Protein AF-A0A2N3HRX7-F1 (afdb_monomer_lite)

Radius of gyration: 13.6 Å; chains: 1; bounding box: 33×21×34 Å

Foldseek 3Di:
DCVPQVVVCVVQQWPQGSDDDPPRFPFDWDWDDDVVDIDTQFTAASNRTQDHPHDGDPVDDHDDTDHDD

Structure (mmCIF, N/CA/C/O backbone):
data_AF-A0A2N3HRX7-F1
#
_entry.id   AF-A0A2N3HRX7-F1
#
loop_
_atom_site.group_PDB
_atom_site.id
_atom_site.type_symbol
_atom_site.label_atom_id
_atom_site.label_alt_id
_atom_site.label_comp_id
_atom_site.label_asym_id
_atom_site.label_entity_id
_atom_site.label_seq_id
_atom_site.pdbx_PDB_ins_code
_atom_site.Cartn_x
_atom_site.Cartn_y
_atom_site.Cartn_z
_atom_site.occupancy
_atom_site.B_iso_or_equiv
_atom_site.auth_seq_id
_atom_site.auth_comp_id
_atom_site.auth_asym_id
_atom_site.auth_atom_id
_atom_site.pdbx_PDB_model_num
ATOM 1 N N . MET A 1 1 ? 10.496 5.126 5.041 1.00 58.84 1 MET A N 1
ATOM 2 C CA . MET A 1 1 ? 9.152 4.520 5.169 1.00 58.84 1 MET A CA 1
ATOM 3 C C . MET A 1 1 ? 8.336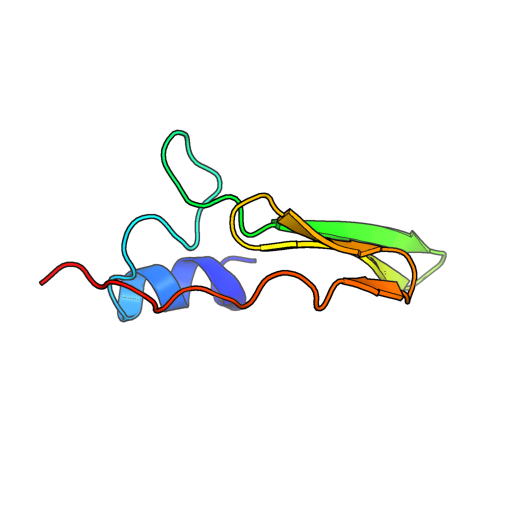 5.156 6.288 1.00 58.84 1 MET A C 1
ATOM 5 O O . MET A 1 1 ? 7.230 5.600 6.006 1.00 58.84 1 MET A O 1
ATOM 9 N N . GLU A 1 2 ? 8.873 5.285 7.508 1.00 62.06 2 GLU A N 1
ATOM 10 C CA . GLU A 1 2 ? 8.140 5.832 8.671 1.00 62.06 2 GLU A CA 1
ATOM 11 C C . GLU A 1 2 ? 7.408 7.148 8.408 1.00 62.06 2 GLU A C 1
ATOM 13 O O . GLU A 1 2 ? 6.195 7.207 8.580 1.00 62.06 2 GLU A O 1
ATOM 18 N N . LYS A 1 3 ? 8.102 8.150 7.860 1.00 70.19 3 LYS A N 1
ATOM 19 C CA . LYS A 1 3 ? 7.530 9.482 7.603 1.00 70.19 3 LYS A CA 1
ATOM 20 C C . LYS A 1 3 ? 6.347 9.511 6.621 1.00 70.19 3 LYS A C 1
ATOM 22 O O . LYS A 1 3 ? 5.638 10.507 6.585 1.00 70.19 3 LYS A O 1
ATOM 27 N N . ILE A 1 4 ? 6.157 8.470 5.803 1.00 75.94 4 ILE A N 1
ATOM 28 C CA . ILE A 1 4 ? 5.196 8.471 4.683 1.00 75.94 4 ILE A CA 1
ATOM 29 C C . ILE A 1 4 ? 3.941 7.650 5.005 1.00 75.94 4 ILE A C 1
ATOM 31 O O . ILE A 1 4 ? 2.859 8.001 4.552 1.00 75.94 4 ILE A O 1
ATOM 35 N N . CYS A 1 5 ? 4.065 6.572 5.784 1.00 76.62 5 CYS A N 1
ATOM 36 C CA . CYS A 1 5 ? 2.958 5.638 6.026 1.00 76.62 5 CYS A CA 1
ATOM 37 C C . CYS A 1 5 ? 2.628 5.503 7.518 1.00 76.62 5 CYS A C 1
ATOM 39 O O . CYS A 1 5 ? 1.491 5.738 7.925 1.00 76.62 5 CYS A O 1
ATOM 41 N N . HIS A 1 6 ? 3.639 5.212 8.342 1.00 81.69 6 HIS A N 1
ATOM 42 C CA . 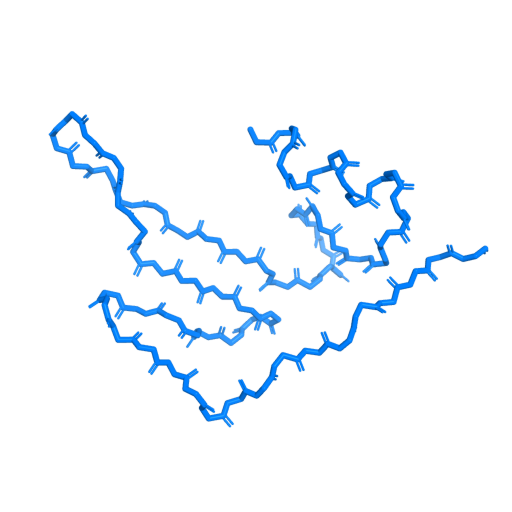HIS A 1 6 ? 3.466 5.027 9.784 1.00 81.69 6 HIS A CA 1
ATOM 43 C C . HIS A 1 6 ? 3.059 6.339 10.465 1.00 81.69 6 HIS A C 1
ATOM 45 O O . HIS A 1 6 ? 1.987 6.418 11.059 1.00 81.69 6 HIS A O 1
ATOM 51 N N . THR A 1 7 ? 3.845 7.403 10.286 1.00 85.00 7 THR A N 1
ATOM 52 C CA . THR A 1 7 ? 3.624 8.682 10.972 1.00 85.00 7 THR A CA 1
ATOM 53 C C . THR A 1 7 ? 2.250 9.304 10.672 1.00 85.00 7 THR A C 1
ATOM 55 O O . THR A 1 7 ? 1.575 9.693 11.622 1.00 85.00 7 THR A O 1
ATOM 58 N N . PRO A 1 8 ? 1.753 9.357 9.416 1.00 85.00 8 PRO A N 1
ATOM 59 C CA . PRO A 1 8 ? 0.391 9.832 9.168 1.00 85.00 8 PRO A CA 1
ATOM 60 C C . PRO A 1 8 ? -0.684 8.954 9.817 1.00 85.00 8 PRO A C 1
ATOM 62 O O . PRO A 1 8 ? -1.650 9.485 10.359 1.00 85.00 8 PRO A O 1
ATOM 65 N N . SER A 1 9 ? -0.527 7.624 9.793 1.00 84.50 9 SER A N 1
ATOM 66 C CA . SER A 1 9 ? -1.509 6.722 10.410 1.00 84.50 9 SER A CA 1
ATOM 67 C C . SER A 1 9 ? -1.606 6.901 11.925 1.00 84.50 9 SER A C 1
ATOM 69 O O . SER A 1 9 ? -2.705 6.841 12.464 1.00 84.50 9 SER A O 1
ATOM 71 N N . GLU A 1 10 ? -0.491 7.199 12.593 1.00 87.75 10 GLU A N 1
ATOM 72 C CA . GLU A 1 10 ? -0.452 7.481 14.030 1.00 87.75 10 GLU A CA 1
ATOM 73 C C . GLU A 1 10 ? -1.021 8.866 14.356 1.00 87.75 10 GLU A C 1
ATOM 75 O O . GLU A 1 10 ? -1.881 8.977 15.225 1.00 87.75 10 GLU A O 1
ATOM 80 N N . ILE A 1 11 ? -0.595 9.914 13.634 1.00 88.75 11 ILE A N 1
ATOM 81 C CA . ILE A 1 11 ? -1.053 11.299 13.857 1.00 88.75 11 ILE A CA 1
ATOM 82 C C . ILE A 1 11 ? -2.566 11.414 13.683 1.00 88.75 11 ILE A C 1
ATOM 84 O O . ILE A 1 11 ? -3.236 12.049 14.493 1.00 88.75 11 ILE A O 1
ATOM 88 N N . PHE A 1 12 ? -3.101 10.820 12.617 1.00 90.06 12 PHE A N 1
ATOM 89 C CA . PHE A 1 12 ? -4.531 10.873 12.334 1.00 90.06 12 PHE A CA 1
ATOM 90 C C . PHE A 1 12 ? -5.312 9.739 12.999 1.00 90.06 12 PHE A C 1
ATOM 92 O O . PHE A 1 12 ? -6.529 9.724 12.869 1.00 90.06 12 PHE A O 1
ATOM 99 N N . GLN A 1 13 ? -4.647 8.807 13.692 1.00 90.81 13 GLN A N 1
ATOM 100 C CA . GLN A 1 13 ? -5.269 7.631 14.312 1.00 90.81 13 GLN A CA 1
ATOM 101 C C . GLN A 1 13 ? -6.099 6.811 13.308 1.00 90.81 13 GLN A C 1
ATOM 103 O O . GLN A 1 13 ? -7.239 6.425 13.564 1.00 90.81 13 GLN A O 1
ATOM 108 N N . VAL A 1 14 ? -5.537 6.570 12.118 1.00 89.94 14 VAL A N 1
ATOM 109 C CA . VAL A 1 14 ? -6.195 5.800 11.054 1.00 89.94 14 VAL A CA 1
ATOM 110 C C . VAL A 1 14 ? -6.317 4.343 11.483 1.00 89.94 14 VAL A C 1
ATOM 112 O O . VAL A 1 14 ? -5.318 3.660 11.712 1.00 89.94 14 VAL A O 1
ATOM 115 N N . GLU A 1 15 ? -7.544 3.835 11.520 1.00 90.88 15 GLU A N 1
ATOM 116 C CA . GLU A 1 15 ? -7.815 2.481 11.985 1.00 90.88 15 GLU A CA 1
ATOM 117 C C . GLU A 1 15 ? -7.212 1.438 11.025 1.00 90.88 15 GLU A C 1
ATOM 119 O O . GLU A 1 15 ? -7.512 1.423 9.825 1.00 90.88 15 GLU A O 1
ATOM 124 N N . LYS A 1 16 ? -6.400 0.516 11.567 1.00 91.25 16 LYS A N 1
ATOM 125 C CA . LYS A 1 16 ? -5.902 -0.692 10.873 1.00 91.25 16 LYS A CA 1
ATOM 126 C C . LYS A 1 16 ? -5.185 -0.425 9.540 1.00 91.25 16 LYS A C 1
ATOM 128 O O . LYS A 1 16 ? -5.206 -1.271 8.642 1.00 91.25 16 LYS A O 1
ATOM 133 N N . ARG A 1 17 ? -4.535 0.731 9.393 1.00 92.12 17 ARG A N 1
ATOM 134 C CA . ARG A 1 17 ? -3.719 1.096 8.220 1.00 92.12 17 ARG A CA 1
ATOM 135 C C . ARG A 1 17 ? -2.363 1.627 8.658 1.00 92.12 17 ARG A C 1
ATOM 137 O O . ARG A 1 17 ? -2.108 1.808 9.841 1.00 92.12 17 ARG A O 1
ATOM 144 N N . GLY A 1 18 ? -1.467 1.823 7.699 1.00 88.38 18 GLY A N 1
ATOM 145 C CA . GLY A 1 18 ? -0.142 2.375 7.961 1.00 88.38 18 GLY A CA 1
ATOM 146 C C . GLY A 1 18 ? 0.920 1.339 8.310 1.00 88.38 18 GLY A C 1
ATOM 147 O O . GLY A 1 18 ? 2.088 1.611 8.091 1.00 88.38 18 GLY A O 1
ATOM 148 N N . PHE A 1 19 ? 0.559 0.141 8.784 1.00 91.75 19 PHE A N 1
ATOM 149 C CA . PHE A 1 19 ? 1.503 -0.903 9.211 1.00 91.75 19 PHE A CA 1
ATOM 150 C C . PHE A 1 19 ? 1.227 -2.257 8.552 1.00 91.75 19 PHE A C 1
ATOM 152 O O . PHE A 1 19 ? 0.076 -2.635 8.346 1.00 91.75 19 PHE A O 1
ATOM 159 N N . ILE A 1 20 ? 2.286 -3.038 8.311 1.00 91.44 20 ILE A N 1
ATOM 160 C CA . ILE A 1 20 ? 2.171 -4.435 7.872 1.00 91.44 20 ILE A CA 1
ATOM 161 C C . ILE A 1 20 ? 1.994 -5.314 9.114 1.00 91.44 20 ILE A C 1
ATOM 163 O O . ILE A 1 20 ? 2.965 -5.696 9.765 1.00 91.44 20 ILE A O 1
ATOM 167 N N . ARG A 1 21 ? 0.739 -5.587 9.484 1.00 91.31 21 ARG A N 1
ATOM 168 C CA . ARG A 1 21 ? 0.369 -6.386 10.665 1.00 91.31 21 ARG A CA 1
ATOM 169 C C . ARG A 1 21 ? -0.844 -7.264 10.367 1.00 91.31 21 ARG A C 1
ATOM 171 O O . ARG A 1 21 ? -1.684 -6.932 9.532 1.00 91.31 21 ARG A O 1
ATOM 178 N N . LYS A 1 22 ? -0.965 -8.393 11.070 1.00 89.62 22 LYS A N 1
ATOM 179 C CA . LYS A 1 22 ? -2.149 -9.256 10.956 1.00 89.62 22 LYS A CA 1
ATOM 180 C C . LYS A 1 22 ? -3.402 -8.471 11.371 1.00 89.62 22 LYS A C 1
ATOM 182 O O . LYS A 1 22 ? -3.408 -7.841 12.422 1.00 89.62 22 LYS A O 1
ATOM 187 N N . GLY A 1 23 ? -4.452 -8.537 10.550 1.00 91.06 23 GLY A N 1
ATOM 188 C CA . GLY A 1 23 ? -5.720 -7.835 10.785 1.00 91.06 23 GLY A CA 1
ATOM 189 C C . GLY A 1 23 ? -5.775 -6.394 10.263 1.00 91.06 23 GLY A C 1
ATOM 190 O O . GLY A 1 23 ? -6.808 -5.751 10.428 1.00 91.06 23 GLY A O 1
ATOM 191 N N . TYR A 1 24 ? -4.703 -5.892 9.637 1.00 94.06 24 TYR A N 1
ATOM 192 C CA . TYR A 1 24 ? -4.683 -4.584 8.975 1.00 94.06 24 TYR A CA 1
ATOM 193 C C . TYR A 1 24 ? -5.087 -4.700 7.502 1.00 94.06 24 TYR A C 1
ATOM 195 O O . TYR A 1 24 ? -5.000 -5.776 6.903 1.00 94.06 24 TYR A O 1
ATOM 203 N N . TYR A 1 25 ? -5.531 -3.589 6.911 1.00 92.69 25 TYR A N 1
ATOM 204 C CA . TYR A 1 25 ? -5.804 -3.536 5.479 1.00 92.69 25 TYR A CA 1
ATOM 205 C C . TYR A 1 25 ? -4.517 -3.755 4.681 1.00 92.69 25 TYR A C 1
ATOM 207 O O . TYR A 1 25 ? -3.462 -3.204 4.996 1.00 92.69 25 TYR A O 1
ATOM 215 N N . ALA A 1 26 ? -4.616 -4.556 3.621 1.00 92.25 26 ALA A N 1
ATOM 216 C CA . ALA A 1 26 ? -3.508 -4.822 2.712 1.00 92.25 26 ALA A CA 1
ATOM 217 C C . ALA A 1 26 ? -3.348 -3.679 1.696 1.00 92.25 26 ALA A C 1
ATOM 219 O O . ALA A 1 26 ? -3.647 -3.839 0.511 1.00 92.25 26 ALA A O 1
ATOM 220 N N . ASP A 1 27 ? -2.896 -2.527 2.189 1.00 91.00 27 ASP A N 1
ATOM 221 C CA . ASP A 1 27 ? -2.446 -1.403 1.370 1.00 91.00 27 ASP A CA 1
ATOM 222 C C . ASP A 1 27 ? -0.930 -1.503 1.204 1.00 91.00 27 ASP A C 1
ATOM 224 O O . ASP A 1 27 ? -0.165 -1.187 2.117 1.00 91.00 27 ASP A O 1
ATOM 228 N N . LEU A 1 28 ? -0.491 -2.028 0.063 1.00 93.50 28 LEU A N 1
ATOM 229 C CA . LEU A 1 28 ? 0.902 -2.415 -0.154 1.00 93.50 28 LEU A CA 1
ATOM 230 C C . LEU A 1 28 ? 1.386 -1.919 -1.510 1.00 93.50 28 LEU A C 1
ATOM 232 O O . LEU A 1 28 ? 0.664 -1.986 -2.501 1.00 93.50 28 LEU A O 1
ATOM 236 N N . VAL A 1 29 ? 2.643 -1.488 -1.564 1.00 93.88 29 VAL A N 1
ATOM 237 C CA . VAL A 1 29 ? 3.323 -1.126 -2.810 1.00 93.88 29 VAL A CA 1
ATOM 238 C C . VAL A 1 29 ? 4.561 -2.001 -2.943 1.00 93.88 29 VAL A C 1
ATOM 240 O O . VAL A 1 29 ? 5.409 -2.018 -2.051 1.00 93.88 29 VAL A O 1
ATOM 243 N N . LEU A 1 30 ? 4.657 -2.734 -4.051 1.00 92.81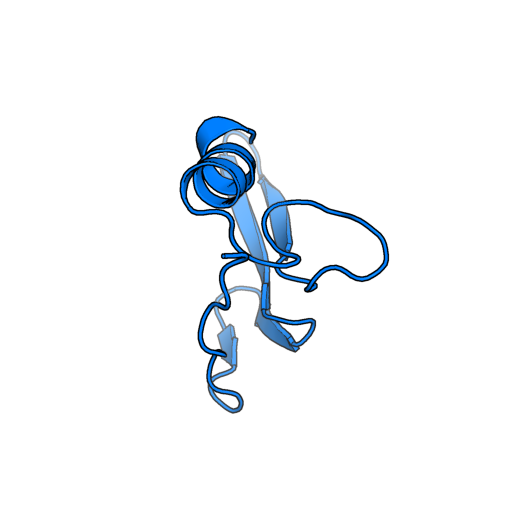 30 LEU A N 1
ATOM 244 C CA . LEU A 1 30 ? 5.850 -3.482 -4.427 1.00 92.81 30 LEU A CA 1
ATOM 245 C C . LEU A 1 30 ? 6.698 -2.629 -5.362 1.00 92.81 30 LEU A C 1
ATOM 247 O O . LEU A 1 30 ? 6.216 -2.127 -6.380 1.00 92.81 30 LEU A O 1
ATOM 251 N N . LEU A 1 31 ? 7.969 -2.486 -5.005 1.00 92.19 31 LEU A N 1
ATOM 252 C CA . LEU A 1 31 ? 8.966 -1.794 -5.805 1.00 92.19 31 LEU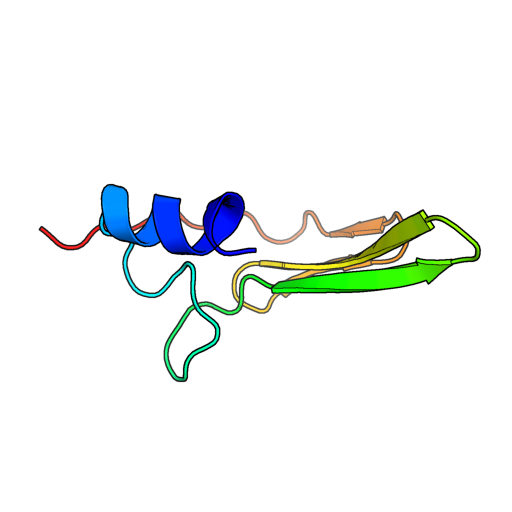 A CA 1
ATOM 253 C C . LEU A 1 31 ? 9.850 -2.823 -6.501 1.00 92.19 31 LEU A C 1
ATOM 255 O O . LEU A 1 31 ? 10.246 -3.820 -5.900 1.00 92.19 31 LEU A O 1
ATOM 259 N N . LYS A 1 32 ? 10.171 -2.552 -7.760 1.00 90.44 32 LYS A N 1
ATOM 260 C CA . LYS A 1 32 ? 11.191 -3.258 -8.520 1.00 90.44 32 LYS A CA 1
ATOM 261 C C . LYS A 1 32 ? 12.440 -2.391 -8.569 1.00 90.44 32 LYS A C 1
ATOM 263 O O . LYS A 1 32 ? 12.365 -1.203 -8.891 1.00 90.44 32 LYS A O 1
ATOM 268 N N . GLU A 1 33 ? 13.566 -2.994 -8.221 1.00 90.62 33 GLU A N 1
ATOM 269 C CA . GLU A 1 33 ? 14.881 -2.385 -8.376 1.00 90.62 33 GLU A CA 1
ATOM 270 C C . GLU A 1 33 ? 15.286 -2.427 -9.855 1.00 90.62 33 GLU A C 1
ATOM 272 O O . GLU A 1 33 ? 15.236 -3.477 -10.499 1.00 90.62 33 GLU A O 1
ATOM 277 N N . GLU A 1 34 ? 15.658 -1.273 -10.396 1.00 85.25 34 GLU A N 1
ATOM 278 C CA . GLU A 1 34 ? 16.290 -1.123 -11.703 1.00 85.25 34 GLU A CA 1
ATOM 279 C C . GLU A 1 34 ? 17.621 -0.385 -11.513 1.00 85.25 34 GLU A C 1
ATOM 281 O O . GLU A 1 34 ? 17.846 0.269 -10.492 1.00 85.25 34 GLU A O 1
ATOM 286 N N . THR A 1 35 ? 18.549 -0.509 -12.463 1.00 82.94 35 THR A N 1
ATOM 287 C CA . THR A 1 35 ? 19.893 0.063 -12.315 1.00 82.94 35 THR A CA 1
ATOM 288 C C . THR A 1 35 ? 19.793 1.572 -12.046 1.00 82.94 35 THR A C 1
ATOM 290 O O . THR A 1 35 ? 19.417 2.341 -12.927 1.00 82.94 35 THR A O 1
ATOM 293 N N . PHE A 1 36 ? 20.126 1.982 -10.816 1.00 75.25 36 PHE A N 1
ATOM 294 C CA . PHE A 1 36 ? 20.072 3.354 -10.286 1.00 75.25 36 PHE A CA 1
ATOM 295 C C . PHE A 1 36 ? 18.684 3.958 -9.977 1.00 75.25 36 PHE A C 1
ATOM 297 O O . PHE A 1 36 ? 18.639 5.120 -9.568 1.00 75.25 36 PHE A O 1
ATOM 304 N N . GLN A 1 37 ? 17.563 3.230 -10.111 1.00 85.62 37 GLN A N 1
ATOM 305 C CA . GLN A 1 37 ? 16.214 3.744 -9.793 1.00 85.62 37 GLN A CA 1
ATOM 306 C C . GLN A 1 37 ? 15.261 2.656 -9.265 1.00 85.62 37 GLN A C 1
ATOM 308 O O . GLN A 1 37 ? 15.436 1.470 -9.518 1.00 85.62 37 GLN A O 1
ATOM 313 N N . TYR A 1 38 ? 14.205 3.066 -8.556 1.00 87.06 38 TYR A N 1
ATOM 314 C CA . TYR A 1 38 ? 13.104 2.178 -8.171 1.00 87.06 38 TYR A CA 1
ATOM 315 C C . TYR A 1 38 ? 11.862 2.501 -8.991 1.00 87.06 38 TYR A C 1
ATOM 317 O O . TYR A 1 38 ? 11.493 3.667 -9.136 1.00 87.06 38 TYR A O 1
ATOM 325 N N . LYS A 1 39 ? 11.175 1.462 -9.462 1.00 89.88 39 LYS A N 1
ATOM 326 C CA . LYS A 1 39 ? 9.884 1.583 -10.139 1.00 89.88 39 LYS A CA 1
ATOM 327 C C . LYS A 1 39 ? 8.806 0.879 -9.328 1.00 89.88 39 LYS A C 1
ATOM 329 O O . LYS A 1 39 ? 9.040 -0.194 -8.778 1.00 89.88 39 LYS A O 1
ATOM 334 N N . VAL A 1 40 ? 7.609 1.457 -9.268 1.00 91.62 40 VAL A N 1
ATOM 335 C CA . VAL A 1 40 ? 6.442 0.745 -8.734 1.00 91.62 40 VAL A CA 1
ATOM 336 C C . VAL A 1 40 ? 6.090 -0.395 -9.690 1.00 91.62 40 VAL A C 1
ATOM 338 O O . VAL A 1 40 ? 5.766 -0.149 -10.850 1.00 91.62 40 VAL A O 1
ATOM 341 N N . ASP A 1 41 ? 6.164 -1.635 -9.207 1.00 94.19 41 ASP A N 1
ATOM 342 C CA . ASP A 1 41 ? 5.749 -2.828 -9.955 1.00 94.19 41 ASP A CA 1
ATOM 343 C C . ASP A 1 41 ? 4.247 -3.058 -9.773 1.00 94.19 41 ASP A C 1
ATOM 345 O O . ASP A 1 41 ? 3.498 -3.177 -10.747 1.00 94.19 41 ASP A O 1
ATOM 349 N N . LYS A 1 42 ? 3.794 -3.074 -8.511 1.00 96.12 42 LYS A N 1
ATOM 350 C CA . LYS A 1 42 ? 2.408 -3.385 -8.143 1.00 96.12 42 LYS A CA 1
ATOM 351 C C . LYS A 1 42 ? 1.926 -2.547 -6.972 1.00 96.12 42 LYS A C 1
ATOM 353 O O . LYS A 1 42 ? 2.676 -2.313 -6.026 1.00 96.12 42 LYS A O 1
ATOM 358 N N . THR A 1 43 ? 0.644 -2.202 -6.998 1.00 95.50 43 THR A N 1
ATOM 359 C CA . THR A 1 43 ? -0.045 -1.564 -5.871 1.00 95.50 43 THR A CA 1
ATOM 360 C C . THR A 1 43 ? -1.284 -2.363 -5.511 1.00 95.50 43 THR A C 1
ATOM 362 O O . THR A 1 43 ? -2.133 -2.632 -6.362 1.00 95.50 43 THR A O 1
ATOM 365 N N . PHE A 1 44 ? -1.396 -2.710 -4.234 1.00 95.25 44 PHE A N 1
ATOM 366 C CA . PHE A 1 44 ? -2.565 -3.333 -3.640 1.00 95.25 44 PHE A CA 1
ATOM 367 C C . PHE A 1 44 ? -3.291 -2.317 -2.766 1.00 95.25 44 PHE A C 1
ATOM 369 O O . PHE A 1 44 ? -2.661 -1.639 -1.956 1.00 95.25 44 PHE A O 1
ATOM 376 N N . VAL A 1 45 ? -4.610 -2.231 -2.918 1.00 94.88 45 VAL A N 1
ATOM 377 C CA . VAL A 1 45 ? -5.485 -1.391 -2.095 1.00 94.88 45 VAL A CA 1
ATOM 378 C C . VAL A 1 45 ? -6.533 -2.297 -1.472 1.00 94.88 45 VAL A C 1
ATOM 380 O O . VAL A 1 45 ? -7.314 -2.927 -2.184 1.00 94.88 45 VAL A O 1
ATOM 383 N N . ASN A 1 46 ? -6.544 -2.408 -0.143 1.00 92.12 46 ASN A N 1
ATOM 384 C CA . ASN A 1 46 ? -7.383 -3.373 0.579 1.00 92.12 46 ASN A CA 1
ATOM 385 C C . ASN A 1 46 ? -7.250 -4.825 0.054 1.00 92.12 46 ASN A C 1
ATOM 387 O O . ASN A 1 46 ? -8.226 -5.575 0.040 1.00 92.12 46 ASN A O 1
ATOM 391 N N . GLY A 1 47 ? -6.064 -5.214 -0.425 1.00 91.56 47 GLY A N 1
ATOM 392 C CA . GLY A 1 47 ? -5.791 -6.537 -1.003 1.00 91.56 47 GLY A CA 1
ATOM 393 C C . GLY A 1 47 ? -6.198 -6.718 -2.471 1.00 91.56 47 GLY A C 1
ATOM 394 O O . GLY A 1 47 ? -5.917 -7.764 -3.051 1.00 91.56 47 GLY A O 1
ATOM 395 N N . HIS A 1 48 ? -6.819 -5.722 -3.103 1.00 95.00 48 HIS A N 1
ATOM 396 C CA . HIS A 1 48 ? -7.094 -5.725 -4.539 1.00 95.00 48 HIS A CA 1
ATOM 397 C C . HIS A 1 48 ? -5.897 -5.170 -5.320 1.00 95.00 48 HIS A C 1
ATOM 399 O O . HIS A 1 48 ? -5.396 -4.102 -4.973 1.00 95.00 48 HIS A O 1
ATOM 405 N N . LEU A 1 49 ? -5.448 -5.876 -6.364 1.00 95.81 49 LEU A N 1
ATOM 406 C CA . LEU A 1 49 ? -4.385 -5.418 -7.263 1.00 95.81 49 LEU A CA 1
ATOM 407 C C . LEU A 1 49 ? -4.906 -4.272 -8.140 1.00 95.81 49 LEU A C 1
ATOM 409 O O . LEU A 1 49 ? -5.476 -4.510 -9.196 1.00 95.81 49 LEU A O 1
ATOM 413 N N . ALA A 1 50 ? -4.703 -3.041 -7.682 1.00 96.19 50 ALA A N 1
ATOM 414 C CA . ALA A 1 50 ? -5.198 -1.832 -8.337 1.00 96.19 50 ALA A CA 1
ATOM 415 C C . ALA A 1 50 ? -4.251 -1.321 -9.435 1.00 96.19 50 ALA A C 1
ATOM 417 O O . ALA A 1 50 ? -4.663 -0.575 -10.318 1.00 96.19 50 ALA A O 1
ATOM 418 N N . TYR A 1 51 ? -2.972 -1.697 -9.376 1.00 96.06 51 TYR A N 1
ATOM 419 C CA . TYR A 1 51 ? -1.979 -1.335 -10.383 1.00 96.06 51 TYR A CA 1
ATOM 420 C C . TYR A 1 51 ? -0.998 -2.477 -10.611 1.00 96.06 51 TYR A C 1
ATOM 422 O O . TYR A 1 51 ? -0.490 -3.055 -9.647 1.00 96.06 51 TYR A O 1
ATOM 430 N N . ASN A 1 52 ? -0.688 -2.759 -11.875 1.00 95.81 52 ASN A N 1
ATOM 431 C CA . ASN A 1 52 ? 0.326 -3.726 -12.272 1.00 95.81 52 ASN A CA 1
ATOM 432 C C . ASN A 1 52 ? 1.016 -3.277 -13.561 1.00 95.81 52 ASN A C 1
ATOM 434 O O . ASN A 1 52 ? 0.374 -3.211 -14.607 1.00 95.81 52 ASN A O 1
ATOM 438 N N . ASN A 1 53 ? 2.322 -3.006 -13.490 1.00 88.25 53 ASN A N 1
ATOM 439 C CA . ASN A 1 53 ? 3.162 -2.726 -14.657 1.0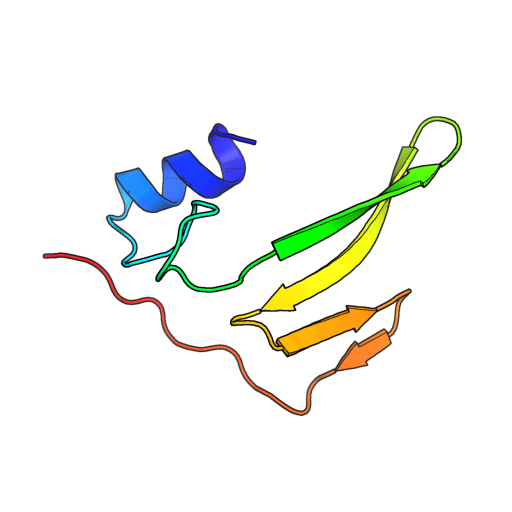0 88.25 53 ASN A CA 1
ATOM 440 C C . ASN A 1 53 ? 2.519 -1.745 -15.656 1.00 88.25 53 ASN A C 1
ATOM 442 O O . ASN A 1 53 ? 2.397 -2.047 -16.838 1.00 88.25 53 ASN A O 1
ATOM 446 N N . THR A 1 54 ? 2.128 -0.556 -15.182 1.00 90.44 54 THR A N 1
ATOM 447 C CA . THR A 1 54 ? 1.470 0.541 -15.936 1.00 90.44 54 THR A CA 1
ATOM 448 C C . THR A 1 54 ? -0.022 0.391 -16.235 1.00 90.44 54 THR A C 1
ATOM 450 O O . THR A 1 54 ? -0.631 1.358 -16.685 1.00 90.44 54 THR A O 1
ATOM 453 N N . VAL A 1 55 ? -0.638 -0.744 -15.907 1.00 95.19 55 VAL A N 1
ATOM 454 C CA . VAL A 1 55 ? -2.086 -0.953 -16.054 1.00 95.19 55 VAL A CA 1
ATOM 455 C C . VAL A 1 55 ? -2.792 -0.707 -14.723 1.00 95.19 55 VAL A C 1
ATOM 457 O O . VAL A 1 55 ? -2.402 -1.283 -13.705 1.00 95.19 55 VAL A O 1
ATOM 460 N N . PHE A 1 56 ? -3.832 0.128 -14.737 1.00 95.31 56 PHE A N 1
ATOM 461 C CA . PHE A 1 56 ? -4.722 0.359 -13.597 1.00 95.31 56 PHE A CA 1
ATOM 462 C C . PHE A 1 56 ? -5.975 -0.511 -13.703 1.00 95.31 56 PHE A C 1
ATOM 464 O O . PHE A 1 56 ? -6.554 -0.644 -14.781 1.00 95.31 56 PHE A O 1
ATOM 471 N N . ASP A 1 57 ? -6.399 -1.075 -12.576 1.00 95.19 57 ASP A N 1
ATOM 472 C CA . ASP A 1 57 ? -7.703 -1.717 -12.433 1.00 95.19 57 ASP A CA 1
ATOM 473 C C . ASP A 1 57 ? -8.665 -0.748 -11.734 1.00 95.19 57 ASP A C 1
ATOM 475 O O . ASP A 1 57 ? -8.525 -0.442 -10.549 1.00 95.19 57 ASP A O 1
ATOM 479 N N . GLU A 1 58 ? -9.639 -0.243 -12.490 1.00 92.94 58 GLU A N 1
ATOM 480 C CA . GLU A 1 58 ? -10.655 0.700 -12.007 1.00 92.94 58 GLU A CA 1
ATOM 481 C C . GLU A 1 58 ? -11.970 0.012 -11.603 1.00 92.94 58 GLU A C 1
ATOM 483 O O . GLU A 1 58 ? -12.937 0.675 -11.219 1.00 92.94 58 GLU A O 1
ATOM 488 N N . SER A 1 59 ? -12.032 -1.323 -11.665 1.00 93.38 59 SER A N 1
ATOM 489 C CA . SER A 1 59 ? -13.252 -2.088 -11.374 1.00 93.38 59 SER A CA 1
ATOM 490 C C . SER A 1 59 ? -13.704 -1.975 -9.915 1.00 93.38 59 SER A C 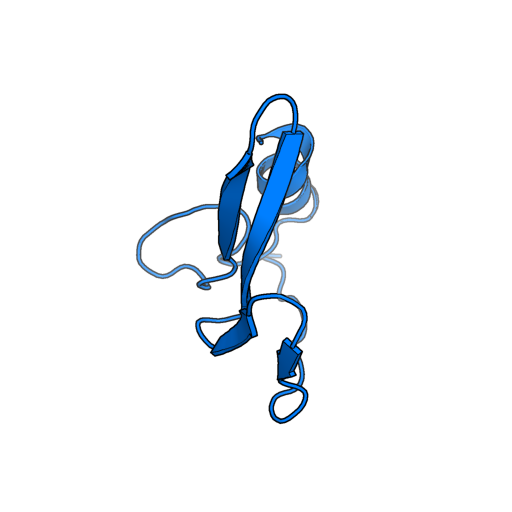1
ATOM 492 O O . SER A 1 59 ? -14.892 -2.127 -9.613 1.00 93.38 59 SER A O 1
ATOM 494 N N . LYS A 1 60 ? -12.779 -1.675 -8.994 1.00 91.88 60 LYS A N 1
ATOM 495 C CA . LYS A 1 60 ? -13.060 -1.448 -7.573 1.00 91.88 60 LYS A CA 1
ATOM 496 C C . LYS A 1 60 ? -12.654 -0.050 -7.138 1.00 91.88 60 LYS A C 1
ATOM 498 O O . LYS A 1 60 ? -11.497 0.349 -7.215 1.00 91.88 60 LYS A O 1
ATOM 503 N N . LYS A 1 61 ? -13.617 0.663 -6.556 1.00 88.38 61 LYS A N 1
ATOM 504 C CA . LYS A 1 61 ? -13.367 1.941 -5.885 1.00 88.38 61 LYS A CA 1
ATOM 505 C C . LYS A 1 61 ? -12.721 1.722 -4.515 1.00 88.38 61 LYS A C 1
ATOM 507 O O . LYS A 1 61 ? -12.934 0.698 -3.864 1.00 88.38 61 LYS A O 1
ATOM 512 N N . GLY A 1 62 ? -11.953 2.717 -4.074 1.00 84.88 62 GLY A N 1
ATOM 513 C CA . GLY A 1 62 ? -11.375 2.751 -2.732 1.00 84.88 62 GLY A CA 1
ATOM 514 C C . GLY A 1 62 ? -12.434 2.818 -1.627 1.00 84.88 62 GLY A C 1
ATOM 515 O O . GLY A 1 62 ? -13.605 3.113 -1.869 1.00 84.88 62 GLY A O 1
ATOM 516 N N . MET A 1 63 ? -12.001 2.564 -0.393 1.00 90.06 63 MET A N 1
ATOM 517 C CA . MET A 1 63 ? -12.846 2.664 0.798 1.00 90.06 63 MET A CA 1
ATOM 518 C C . MET A 1 63 ? -12.513 3.923 1.592 1.00 90.06 63 MET A C 1
ATOM 520 O O . MET A 1 63 ? -11.371 4.383 1.597 1.00 90.06 63 MET A O 1
ATOM 524 N N . ARG A 1 64 ? -13.515 4.474 2.282 1.00 93.12 64 ARG A N 1
ATOM 525 C CA . ARG A 1 64 ? -13.327 5.611 3.186 1.00 93.12 64 ARG A CA 1
ATOM 526 C C . ARG A 1 64 ? -12.420 5.209 4.355 1.00 93.12 64 ARG A C 1
ATOM 528 O O . ARG A 1 64 ? -12.534 4.098 4.866 1.00 93.12 64 ARG A O 1
ATOM 535 N N . LEU A 1 65 ? -11.551 6.123 4.783 1.00 92.25 65 LEU A N 1
ATOM 536 C CA . LEU A 1 65 ? -10.749 5.943 5.992 1.00 92.25 65 LEU A CA 1
ATOM 537 C C . LEU A 1 65 ? -11.637 6.005 7.242 1.00 92.25 65 LEU A C 1
ATOM 539 O O . LEU A 1 65 ? -12.489 6.891 7.359 1.00 92.25 65 LEU A O 1
ATOM 543 N N . SER A 1 66 ? -11.397 5.072 8.159 1.00 92.19 66 SER A N 1
ATOM 544 C CA . SER A 1 66 ? -11.924 5.085 9.525 1.00 92.19 66 SER A CA 1
ATOM 545 C C . SER A 1 66 ? -10.834 5.574 10.475 1.00 92.19 66 SER A C 1
ATOM 547 O O . SER A 1 66 ? -9.650 5.344 10.220 1.00 92.19 66 SER A O 1
ATOM 549 N N . PHE A 1 67 ? -11.232 6.233 11.558 1.00 91.75 67 PHE A N 1
ATOM 550 C CA . PHE A 1 67 ? -10.321 6.783 12.558 1.00 91.75 67 PHE A CA 1
ATOM 551 C C . PHE A 1 67 ? -10.770 6.332 13.947 1.00 91.75 67 PHE A C 1
ATOM 553 O O . PHE A 1 67 ? -11.974 6.356 14.227 1.00 91.75 67 PHE A O 1
ATOM 560 N N . GLU A 1 68 ? -9.826 5.912 14.785 1.00 83.81 68 GLU A N 1
ATOM 561 C CA . GLU A 1 68 ? -10.096 5.637 16.198 1.00 83.81 68 GLU A CA 1
ATOM 562 C C . GLU A 1 68 ? -10.375 6.982 16.896 1.00 83.81 68 GLU A C 1
ATOM 564 O O . GLU A 1 68 ? -9.687 7.968 16.639 1.00 83.81 68 GLU A O 1
ATOM 569 N N . ARG A 1 69 ? -11.459 7.056 17.675 1.00 69.81 69 ARG A N 1
ATOM 570 C CA . ARG A 1 69 ? -11.859 8.244 18.446 1.00 69.81 69 ARG A CA 1
ATOM 571 C C . ARG A 1 69 ? -11.622 8.014 19.925 1.00 69.81 69 ARG A C 1
ATOM 573 O O . ARG A 1 69 ? -11.877 6.870 20.361 1.00 69.81 69 ARG A O 1
#

Sequence (69 aa):
MEKICHTPSEIFQVEKRGFIRKGYYADLVLLKEETFQYKVDKTFVNGHLAYNNTVFDESKKGMRLSFER

Secondary structure (DSSP, 8-state):
-TTTTHHHHHHTTBTT-SS--TTS---EEEEEEETTEEEEEEEEETTEEEEETTEE--SS---PPPB--

InterPro domains:
  IPR011059 Metal-dependent hydrolase, composite domain superfamily [G3DSA:2.30.40.10] (13-58)
  IPR011059 Metal-dependent hydrolase, composite domain superfamily [SSF51338] (19-65)

pLDDT: mean 88.89, std 7.54, range [58.84, 96.19]

Organism: NCBI:txid1940526